Protein AF-A0A920H7R4-F1 (afdb_monomer_lite)

Structure (mmCIF, N/CA/C/O backbone):
data_AF-A0A920H7R4-F1
#
_entry.id   AF-A0A920H7R4-F1
#
loop_
_atom_site.group_PDB
_atom_site.id
_atom_site.type_symbol
_atom_site.label_atom_id
_atom_site.label_alt_id
_atom_site.label_comp_id
_atom_site.label_asym_id
_atom_site.label_entity_id
_atom_site.label_seq_id
_atom_site.pdbx_PDB_ins_code
_atom_site.Cartn_x
_atom_site.Cartn_y
_atom_site.Cartn_z
_atom_site.occupancy
_atom_site.B_iso_or_equiv
_atom_site.auth_seq_id
_atom_site.auth_comp_id
_atom_site.auth_asym_id
_atom_site.auth_atom_id
_atom_site.pdbx_PDB_model_num
ATOM 1 N N . MET A 1 1 ? -34.750 -10.809 38.644 1.00 39.75 1 MET A N 1
ATOM 2 C CA . MET A 1 1 ? -34.844 -9.510 39.346 1.00 39.75 1 MET A CA 1
ATOM 3 C C . MET A 1 1 ? -35.037 -8.435 38.287 1.00 39.75 1 MET A C 1
ATOM 5 O O . MET A 1 1 ? -34.394 -8.546 37.251 1.00 39.75 1 MET A O 1
ATOM 9 N N . PRO A 1 2 ? -36.029 -7.552 38.453 1.00 43.00 2 PRO A N 1
ATOM 10 C CA . PRO A 1 2 ? -36.775 -6.988 37.336 1.00 43.00 2 PRO A CA 1
ATOM 11 C C . PRO A 1 2 ? -36.103 -5.761 36.709 1.00 43.00 2 PRO A C 1
ATOM 13 O O . PRO A 1 2 ? -35.647 -4.856 37.397 1.00 43.00 2 PRO A O 1
ATOM 16 N N . VAL A 1 3 ? -36.091 -5.795 35.377 1.00 43.28 3 VAL A N 1
ATOM 17 C CA . VAL A 1 3 ? -36.052 -4.698 34.402 1.00 43.28 3 VAL A CA 1
ATOM 18 C C . VAL A 1 3 ? -36.502 -3.337 34.956 1.00 43.28 3 VAL A C 1
ATOM 20 O O . VAL A 1 3 ? -37.662 -3.164 35.328 1.00 43.28 3 VAL A O 1
ATOM 23 N N . CYS A 1 4 ? -35.595 -2.353 34.948 1.00 38.94 4 CYS A N 1
ATOM 24 C CA . CYS A 1 4 ? -35.947 -0.938 35.074 1.00 38.94 4 CYS A CA 1
ATOM 25 C C . CYS A 1 4 ? -36.699 -0.497 33.811 1.00 38.94 4 CYS A C 1
ATOM 27 O O . CYS A 1 4 ? -36.096 -0.243 32.770 1.00 38.94 4 CYS A O 1
ATOM 29 N N . ASN A 1 5 ? -38.023 -0.418 33.921 1.00 44.56 5 ASN A N 1
ATOM 30 C CA . ASN A 1 5 ? -38.887 0.253 32.959 1.00 44.56 5 ASN A CA 1
ATOM 31 C C . ASN A 1 5 ? -38.627 1.763 33.008 1.00 44.56 5 ASN A C 1
ATOM 33 O O . ASN A 1 5 ? -38.861 2.400 34.033 1.00 44.56 5 ASN A O 1
ATOM 37 N N . VAL A 1 6 ? -38.176 2.337 31.894 1.00 45.38 6 VAL A N 1
ATOM 38 C CA . VAL A 1 6 ? -38.136 3.789 31.691 1.00 45.38 6 VAL A CA 1
ATOM 39 C C . VAL A 1 6 ? -39.447 4.184 31.022 1.00 45.38 6 VAL A C 1
ATOM 41 O O . VAL A 1 6 ? -39.622 4.020 29.815 1.00 45.38 6 VAL A O 1
ATOM 44 N N . GLU A 1 7 ? -40.406 4.638 31.825 1.00 42.22 7 GLU A N 1
ATOM 45 C CA . GLU A 1 7 ? -41.639 5.242 31.328 1.00 42.22 7 GLU A CA 1
ATOM 46 C C . GLU A 1 7 ? -41.299 6.534 30.569 1.00 42.22 7 GLU A C 1
ATOM 48 O O . GLU A 1 7 ? -40.955 7.563 31.151 1.00 42.22 7 GLU A O 1
ATOM 53 N N . PHE A 1 8 ? -41.390 6.470 29.240 1.00 50.81 8 PHE A N 1
ATOM 54 C CA . PHE A 1 8 ? -41.323 7.628 28.353 1.00 50.81 8 PHE A CA 1
ATOM 55 C C . PHE A 1 8 ? -42.660 8.377 28.398 1.00 50.81 8 PHE A C 1
ATOM 57 O O . PHE A 1 8 ? -43.551 8.154 27.578 1.00 50.81 8 PHE A O 1
ATOM 64 N N . ALA A 1 9 ? -42.804 9.272 29.374 1.00 42.88 9 ALA A N 1
ATOM 65 C CA . ALA A 1 9 ? -43.899 10.231 29.404 1.00 42.88 9 ALA A CA 1
ATOM 66 C C . ALA A 1 9 ? -43.788 11.193 28.205 1.00 42.88 9 ALA A C 1
ATOM 68 O O . ALA A 1 9 ? -42.827 11.952 28.070 1.00 42.88 9 ALA A O 1
ATOM 69 N N . GLN A 1 10 ? -44.791 11.144 27.328 1.00 53.78 10 GLN A N 1
ATOM 70 C CA . GLN A 1 10 ? -44.983 12.070 26.215 1.00 53.78 10 GLN A CA 1
ATOM 71 C C . GLN A 1 10 ? -45.310 13.477 26.728 1.00 53.78 10 GLN A C 1
ATOM 73 O O . GLN A 1 10 ? -46.374 13.712 27.296 1.00 53.78 10 GLN A O 1
ATOM 78 N N . LEU A 1 11 ? -44.430 14.434 26.436 1.00 46.88 11 LEU A N 1
ATOM 79 C CA . LEU A 1 11 ? -44.714 15.868 26.466 1.00 46.88 11 LEU A CA 1
ATOM 80 C C . LEU A 1 11 ? -44.127 16.500 25.199 1.00 46.88 11 LEU A C 1
ATOM 82 O O . LEU A 1 11 ? -42.942 16.364 24.899 1.00 46.88 11 LEU A O 1
ATOM 86 N N . HIS A 1 12 ? -44.996 17.134 24.413 1.00 51.72 12 HIS A N 1
ATOM 87 C CA . HIS A 1 12 ? -44.656 17.808 23.165 1.00 51.72 12 HIS A CA 1
ATOM 88 C C . HIS A 1 12 ? -43.911 19.135 23.412 1.00 51.72 12 HIS A C 1
ATOM 90 O O . HIS A 1 12 ? -44.278 19.882 24.315 1.00 51.72 12 HIS A O 1
ATOM 96 N N . VAL A 1 13 ? -43.011 19.467 22.466 1.00 50.66 13 VAL A N 1
ATOM 97 C CA . VAL A 1 13 ? -42.371 20.781 22.188 1.00 50.66 13 VAL A CA 1
ATOM 98 C C . VAL A 1 13 ? -41.103 21.022 23.041 1.00 50.66 13 VAL A C 1
ATOM 100 O O . VAL A 1 13 ? -41.206 21.322 24.214 1.00 50.66 13 VAL A O 1
ATOM 103 N N . GLN A 1 14 ? -39.855 20.886 22.571 1.00 50.72 14 GLN A N 1
ATOM 104 C CA . GLN A 1 14 ? -39.194 21.292 21.317 1.00 50.72 14 GLN A CA 1
ATOM 105 C C . GLN A 1 14 ? -38.090 20.279 20.937 1.00 50.72 14 GLN A C 1
ATOM 107 O O . GLN A 1 14 ? -37.636 19.533 21.795 1.00 50.72 14 GLN A O 1
ATOM 112 N N . ARG A 1 15 ? -37.640 20.252 19.668 1.00 55.56 15 ARG A N 1
ATOM 113 C CA . ARG A 1 15 ? -36.553 19.374 19.170 1.00 55.56 15 ARG A CA 1
ATOM 114 C C . ARG A 1 15 ? -35.310 19.440 20.073 1.00 55.56 15 ARG A C 1
ATOM 116 O O . ARG A 1 15 ? -34.483 20.336 19.924 1.00 55.56 15 ARG A O 1
ATOM 123 N N . SER A 1 16 ? -35.155 18.465 20.961 1.00 49.94 16 SER A N 1
ATOM 124 C CA . SER A 1 16 ? -33.904 18.219 21.664 1.00 49.94 16 SER A CA 1
ATOM 125 C C . SER A 1 16 ? -32.981 17.447 20.733 1.00 49.94 16 SER A C 1
ATOM 127 O O . SER A 1 16 ? -33.333 16.379 20.234 1.00 49.94 16 SER A O 1
ATOM 129 N N . TYR A 1 17 ? -31.802 17.998 20.474 1.00 69.19 17 TYR A N 1
ATOM 130 C CA . TYR A 1 17 ? -30.715 17.231 19.891 1.00 69.19 17 TYR A CA 1
ATOM 131 C C . TYR A 1 17 ? -30.263 16.214 20.943 1.00 69.19 17 TYR A C 1
ATOM 133 O O . TYR A 1 17 ? -29.761 16.592 22.001 1.00 69.19 17 TYR A O 1
ATOM 141 N N . TYR A 1 18 ? -30.511 14.934 20.690 1.00 70.44 18 TYR A N 1
ATOM 142 C CA . TYR A 1 18 ? -30.034 13.863 21.552 1.00 70.44 18 TYR A CA 1
ATOM 143 C C . TYR A 1 18 ? -28.583 13.572 21.166 1.00 70.44 18 TYR A C 1
ATOM 145 O O . TYR A 1 18 ? -28.298 13.264 20.011 1.00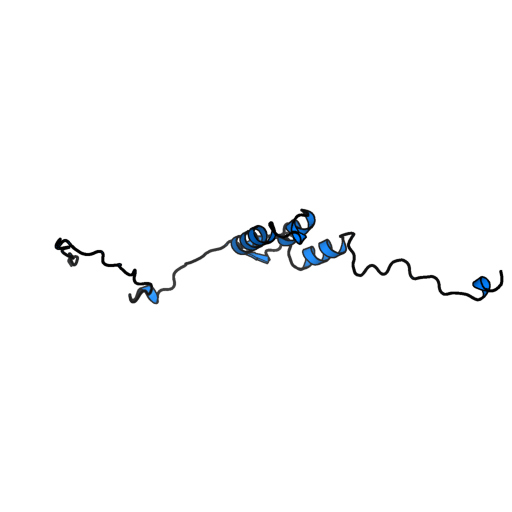 70.44 18 TYR A O 1
ATOM 153 N N . PHE A 1 19 ? -27.660 13.717 22.116 1.00 77.06 19 PHE A N 1
ATOM 154 C CA . PHE A 1 19 ? -26.292 13.245 21.936 1.00 77.06 19 PHE A CA 1
ATOM 155 C C . PHE A 1 19 ? -26.254 11.753 22.237 1.00 77.06 19 PHE A C 1
ATOM 157 O O . PHE A 1 19 ? -26.689 11.323 23.306 1.00 77.06 19 PHE A O 1
ATOM 164 N N . GLU A 1 20 ? -25.707 10.975 21.310 1.00 82.12 20 GLU A N 1
ATOM 165 C CA . GLU A 1 20 ? -25.351 9.597 21.607 1.00 82.12 20 GLU A CA 1
ATOM 166 C C . GLU A 1 20 ? -24.094 9.587 22.490 1.00 82.12 20 GLU A C 1
ATOM 168 O O . GLU A 1 20 ? -23.094 10.234 22.148 1.00 82.12 20 GLU A O 1
ATOM 173 N N . PRO A 1 21 ? -24.124 8.899 23.643 1.00 82.56 21 PRO A N 1
ATOM 174 C CA . PRO A 1 21 ? -22.946 8.759 24.484 1.00 82.56 21 PRO A CA 1
ATOM 175 C C . PRO A 1 21 ? -21.871 7.961 23.728 1.00 82.56 21 PRO A C 1
ATOM 177 O O . PRO A 1 21 ? -22.071 6.798 23.397 1.00 82.56 21 PRO A O 1
ATOM 180 N N . GLN A 1 22 ? -20.721 8.586 23.453 1.00 84.69 22 GLN A N 1
ATOM 181 C CA . GLN A 1 22 ? -19.624 7.971 22.681 1.00 84.69 22 GLN A CA 1
ATOM 182 C C . GLN A 1 22 ? -18.688 7.084 23.517 1.00 84.69 22 GLN A C 1
ATOM 184 O O . GLN A 1 22 ? -17.803 6.433 22.968 1.00 84.69 22 GLN A O 1
ATOM 189 N N . PHE A 1 23 ? -18.836 7.087 24.842 1.00 85.00 23 PHE A N 1
ATOM 190 C CA . PHE A 1 23 ? -17.938 6.397 25.763 1.00 85.00 23 PHE A CA 1
ATOM 191 C C . PHE A 1 23 ? -18.710 5.376 26.593 1.00 85.00 23 PHE A C 1
ATOM 193 O O . PHE A 1 23 ? -19.730 5.715 27.196 1.00 85.00 23 PHE A O 1
ATOM 200 N N . ASN A 1 24 ? -18.218 4.137 26.635 1.00 83.44 24 ASN A N 1
ATOM 201 C CA . ASN A 1 24 ? -18.838 3.076 27.414 1.00 83.44 24 ASN A CA 1
ATOM 202 C C . ASN A 1 24 ? -18.251 3.035 28.838 1.00 83.44 24 ASN A C 1
ATOM 204 O O . ASN A 1 24 ? -17.054 2.825 29.004 1.00 83.44 24 ASN A O 1
ATOM 208 N N . LEU A 1 25 ? -19.094 3.253 29.853 1.00 87.94 25 LEU A N 1
ATOM 209 C CA . LEU A 1 25 ? -18.720 3.253 31.277 1.00 87.94 25 LEU A CA 1
ATOM 210 C C . LEU A 1 25 ? -19.059 1.935 31.994 1.00 87.94 25 LEU A C 1
ATOM 212 O O . LEU A 1 25 ? -18.856 1.835 33.201 1.00 87.94 25 LEU A O 1
ATOM 216 N N . THR A 1 26 ? -19.619 0.945 31.294 1.00 88.69 26 THR A N 1
ATOM 217 C CA . THR A 1 26 ? -19.944 -0.355 31.896 1.00 88.69 26 THR A CA 1
ATOM 218 C C . THR A 1 26 ? -18.681 -1.169 32.164 1.00 88.69 26 THR A C 1
ATOM 220 O O . THR A 1 26 ? -17.684 -1.019 31.464 1.00 88.69 26 THR A O 1
ATOM 223 N N . ASP A 1 27 ? -18.733 -2.104 33.117 1.00 84.31 27 ASP A N 1
ATOM 224 C CA . ASP A 1 27 ? -17.601 -3.000 33.421 1.00 84.31 27 ASP A CA 1
ATOM 225 C C . ASP A 1 27 ? -17.125 -3.805 32.195 1.00 84.31 27 ASP A C 1
ATOM 227 O O . ASP A 1 27 ? -15.952 -4.166 32.095 1.00 84.31 27 ASP A O 1
ATOM 231 N N . SER A 1 28 ? -18.010 -4.033 31.213 1.00 83.62 28 SER A N 1
ATOM 232 C CA . SER A 1 28 ? -17.659 -4.668 29.934 1.00 83.62 28 SER A CA 1
ATOM 233 C C . SER A 1 28 ? -16.660 -3.860 29.102 1.00 83.62 28 SER A C 1
ATOM 235 O O . SER A 1 28 ? -15.984 -4.434 28.259 1.00 83.62 28 SER A O 1
ATOM 237 N N . ALA A 1 29 ? -16.511 -2.553 29.343 1.00 83.81 29 ALA A N 1
ATOM 238 C CA . ALA A 1 29 ? -15.510 -1.729 28.667 1.00 83.81 29 ALA A CA 1
ATOM 239 C C . ALA A 1 29 ? -14.071 -2.189 28.962 1.00 83.81 29 ALA A C 1
ATOM 241 O O . ALA A 1 29 ? -13.160 -1.884 28.196 1.00 83.81 29 ALA A O 1
ATOM 242 N N . MET A 1 30 ? -13.865 -2.916 30.065 1.00 83.62 30 MET A N 1
ATOM 243 C CA . MET A 1 30 ? -12.569 -3.483 30.446 1.00 83.62 30 MET A CA 1
ATOM 244 C C . MET A 1 30 ? -12.387 -4.933 29.966 1.00 83.62 30 MET A 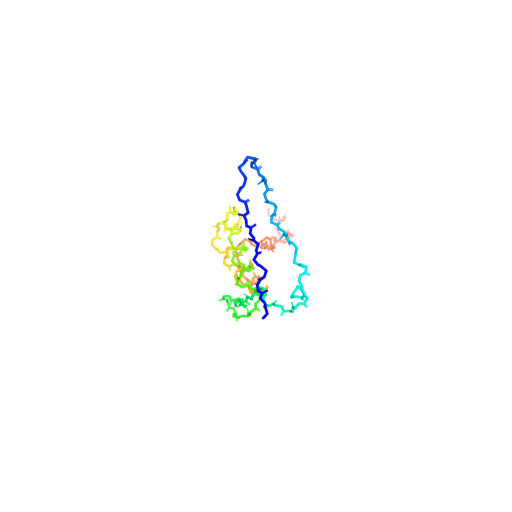C 1
ATOM 246 O O . MET A 1 30 ? -11.346 -5.536 30.228 1.00 83.62 30 MET A O 1
ATOM 250 N N . ALA A 1 31 ? -13.379 -5.516 29.285 1.00 88.00 31 ALA A N 1
ATOM 251 C CA . ALA A 1 31 ? -13.280 -6.863 28.738 1.00 88.00 31 ALA A CA 1
ATOM 252 C C . ALA A 1 31 ? -12.505 -6.864 27.410 1.00 88.00 31 ALA A C 1
ATOM 254 O O . ALA A 1 31 ? -12.646 -5.965 26.582 1.00 88.00 31 ALA A O 1
ATOM 255 N N . ALA A 1 32 ? -11.681 -7.893 27.194 1.00 86.81 32 ALA A N 1
ATOM 256 C CA . ALA A 1 32 ? -11.003 -8.095 25.920 1.00 86.81 32 ALA A CA 1
ATOM 257 C C . ALA A 1 32 ? -11.993 -8.672 24.897 1.00 86.81 32 ALA A C 1
ATOM 259 O O . ALA A 1 32 ? -12.377 -9.837 24.991 1.00 86.81 32 ALA A O 1
ATOM 260 N N . GLU A 1 33 ? -12.389 -7.857 23.922 1.00 88.62 33 GLU A N 1
ATOM 261 C CA . GLU A 1 33 ? -13.285 -8.252 22.835 1.00 88.62 33 GLU A CA 1
ATOM 262 C C . GLU A 1 33 ? -12.574 -8.178 21.478 1.00 88.62 33 GLU A C 1
ATOM 264 O O . GLU A 1 33 ? -11.747 -7.298 21.220 1.00 88.62 33 GLU A O 1
ATOM 269 N N . LEU A 1 34 ? -12.901 -9.120 20.593 1.00 88.50 34 LEU A N 1
ATOM 270 C CA . LEU A 1 34 ? -12.409 -9.143 19.218 1.00 88.50 34 LEU A CA 1
ATOM 271 C C . LEU A 1 34 ? -13.187 -8.107 18.400 1.00 88.50 34 LEU A C 1
ATOM 273 O O . LEU A 1 34 ? -14.316 -8.347 17.984 1.00 88.50 34 LEU A O 1
ATOM 277 N N . VAL A 1 35 ? -12.584 -6.933 18.195 1.00 87.75 35 VAL A N 1
ATOM 278 C CA . VAL A 1 35 ? -13.227 -5.817 17.475 1.00 87.75 35 VAL A CA 1
ATOM 279 C C . VAL A 1 35 ? -13.019 -5.921 15.964 1.00 87.75 35 VAL A C 1
ATOM 281 O O . VAL A 1 35 ? -13.927 -5.647 15.181 1.00 87.75 35 VAL A O 1
ATOM 284 N N . VAL A 1 36 ? -11.808 -6.284 15.537 1.00 86.81 36 VAL A N 1
ATOM 285 C CA . VAL A 1 36 ? -11.446 -6.394 14.122 1.00 86.81 36 VAL A CA 1
ATOM 286 C C . VAL A 1 36 ? -10.530 -7.588 13.927 1.00 86.81 36 VAL A C 1
ATOM 288 O O . VAL A 1 36 ? -9.446 -7.643 14.503 1.00 86.81 36 VAL A O 1
ATOM 291 N N . GLU A 1 37 ? -10.955 -8.499 13.062 1.00 89.44 37 GLU A N 1
ATOM 292 C CA . GLU A 1 37 ? -10.150 -9.611 12.574 1.00 89.44 37 GLU A CA 1
ATOM 293 C C . GLU A 1 37 ? -9.895 -9.422 11.081 1.00 89.44 37 GLU A C 1
ATOM 295 O O . GLU A 1 37 ? -10.824 -9.130 10.326 1.00 89.44 37 GLU A O 1
ATOM 300 N N . ASP A 1 38 ? -8.645 -9.604 10.657 1.00 88.88 38 ASP A N 1
ATOM 301 C CA . ASP A 1 38 ? -8.259 -9.536 9.252 1.00 88.88 38 ASP A CA 1
ATOM 302 C C . ASP A 1 38 ? -7.423 -10.762 8.869 1.00 88.88 38 ASP A C 1
ATOM 304 O O . ASP A 1 38 ? -6.540 -11.200 9.610 1.00 88.88 38 ASP A O 1
ATOM 308 N N . THR A 1 39 ? -7.648 -11.274 7.659 1.00 91.19 39 THR A N 1
ATOM 309 C CA . THR A 1 39 ? -6.815 -12.325 7.069 1.00 91.19 39 THR A CA 1
ATOM 310 C C . THR A 1 39 ? -5.515 -11.750 6.501 1.00 91.19 39 THR A C 1
ATOM 312 O O . THR A 1 39 ? -5.531 -10.649 5.932 1.00 91.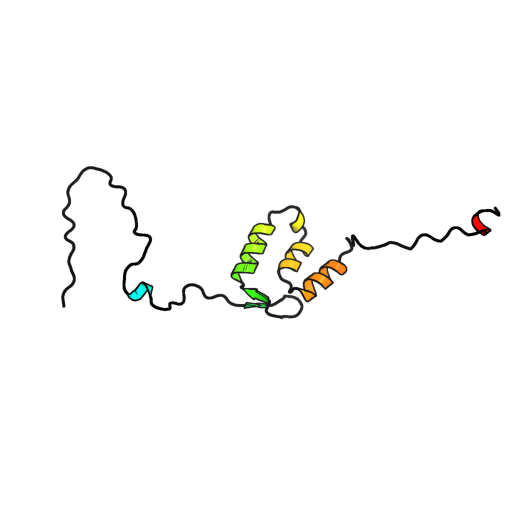19 39 THR A O 1
ATOM 315 N N . PRO A 1 40 ? -4.394 -12.489 6.585 1.00 92.56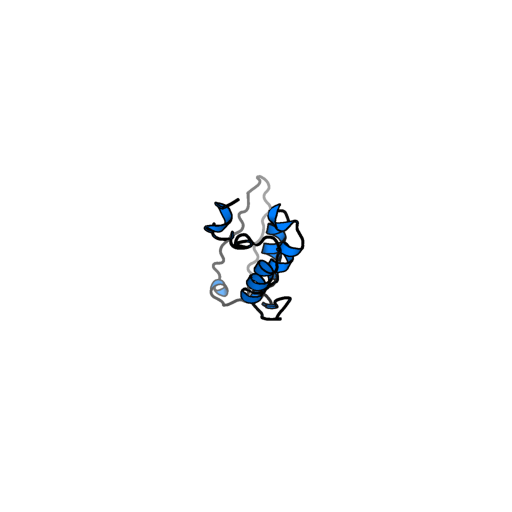 40 PRO A N 1
ATOM 316 C CA . PRO A 1 40 ? -3.167 -12.109 5.904 1.00 92.56 40 PRO A CA 1
ATOM 317 C C . PRO A 1 40 ? -3.328 -12.258 4.388 1.00 92.56 40 PRO A C 1
ATOM 319 O O . PRO A 1 40 ? -3.858 -13.248 3.888 1.00 92.56 40 PRO A O 1
ATOM 322 N N . PHE A 1 41 ? -2.830 -11.274 3.655 1.00 94.50 41 PHE A N 1
ATOM 323 C CA . PHE A 1 41 ? -2.765 -11.258 2.205 1.00 94.50 41 PHE A CA 1
ATOM 324 C C . PHE A 1 41 ? -1.429 -11.837 1.738 1.00 94.50 41 PHE A C 1
ATOM 326 O O . PHE A 1 41 ? -0.359 -11.405 2.183 1.00 94.50 41 PHE A O 1
ATOM 333 N N . SER A 1 42 ? -1.496 -12.805 0.828 1.00 94.50 42 SER A N 1
ATOM 334 C CA . SER A 1 42 ? -0.335 -13.449 0.217 1.00 94.50 42 SER A CA 1
ATOM 335 C C . SER A 1 42 ? 0.130 -12.696 -1.028 1.00 94.50 42 SER A C 1
ATOM 337 O O . SER A 1 42 ? -0.683 -12.373 -1.893 1.00 94.50 42 SER A O 1
ATOM 339 N N . CYS A 1 43 ? 1.440 -12.479 -1.147 1.00 95.12 43 CYS A N 1
ATOM 340 C CA . CYS A 1 43 ? 2.074 -11.940 -2.350 1.00 95.12 43 CYS A CA 1
ATOM 341 C C . CYS A 1 43 ? 1.665 -12.733 -3.601 1.00 95.12 43 CYS A C 1
ATOM 343 O O . CYS A 1 43 ? 1.697 -13.964 -3.588 1.00 95.12 43 CYS A O 1
ATOM 345 N N . THR A 1 44 ? 1.333 -12.040 -4.691 1.00 92.56 44 THR A N 1
ATOM 346 C CA . THR A 1 44 ? 0.898 -12.674 -5.948 1.00 92.56 44 THR A CA 1
ATOM 347 C C . THR A 1 44 ? 2.006 -13.430 -6.682 1.00 92.56 44 THR A C 1
ATOM 349 O O . THR A 1 44 ? 1.693 -14.277 -7.511 1.00 92.56 44 THR A O 1
ATOM 352 N N . GLU A 1 45 ? 3.279 -13.141 -6.394 1.00 92.62 45 GLU A N 1
ATOM 353 C CA . GLU A 1 45 ? 4.423 -13.813 -7.030 1.00 92.62 45 GLU A CA 1
ATOM 354 C C . GLU A 1 45 ? 4.977 -14.962 -6.182 1.00 92.62 45 GLU A C 1
ATOM 356 O O . GLU A 1 45 ? 5.074 -16.091 -6.655 1.00 92.62 45 GLU A O 1
ATOM 361 N N . CYS A 1 46 ? 5.320 -14.697 -4.919 1.00 94.56 46 CYS A N 1
ATOM 362 C CA . CYS A 1 46 ? 5.988 -15.677 -4.055 1.00 94.56 46 CYS A CA 1
ATOM 363 C C . CYS A 1 46 ? 5.075 -16.325 -3.001 1.00 94.56 46 CYS A C 1
ATOM 365 O O . CYS A 1 46 ? 5.505 -17.234 -2.295 1.00 94.56 46 CYS A O 1
ATOM 367 N N . GLY A 1 47 ? 3.837 -15.849 -2.833 1.00 92.38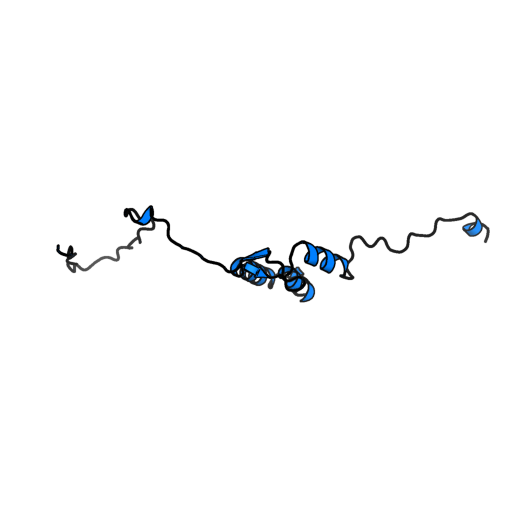 47 GLY A N 1
ATOM 368 C CA . GLY A 1 47 ? 2.896 -16.369 -1.835 1.00 92.38 47 GLY A CA 1
ATOM 369 C C . GLY A 1 47 ? 3.186 -15.973 -0.380 1.00 92.38 47 GLY A C 1
ATOM 370 O O . GLY A 1 47 ? 2.391 -16.302 0.500 1.00 92.38 47 GLY A O 1
ATOM 371 N N . LYS A 1 48 ? 4.277 -15.242 -0.094 1.00 94.31 48 LYS A N 1
ATOM 372 C CA . LYS A 1 48 ? 4.622 -14.780 1.265 1.00 94.31 48 LYS A CA 1
ATOM 373 C C . LYS A 1 48 ? 3.497 -13.891 1.828 1.00 94.31 48 LYS A C 1
ATOM 375 O O . LYS A 1 48 ? 3.120 -12.922 1.159 1.00 94.31 48 LYS A O 1
ATOM 380 N N . PRO A 1 49 ? 2.964 -14.169 3.032 1.00 94.31 49 PRO A N 1
ATOM 381 C CA . PRO A 1 49 ? 2.019 -13.272 3.688 1.00 94.31 49 PRO A CA 1
ATOM 382 C C . PRO A 1 49 ? 2.751 -12.008 4.153 1.00 94.31 49 PRO A C 1
ATOM 384 O O . PRO A 1 49 ? 3.769 -12.115 4.836 1.00 94.31 49 PRO A O 1
ATOM 387 N N . PHE A 1 50 ? 2.266 -10.819 3.783 1.00 92.44 50 PHE A N 1
ATOM 388 C CA . PHE A 1 50 ? 2.984 -9.567 4.090 1.00 92.44 50 PHE A CA 1
ATOM 389 C C . PHE A 1 50 ? 2.121 -8.420 4.637 1.00 92.44 50 PHE A C 1
ATOM 391 O O . PHE A 1 50 ? 2.662 -7.462 5.182 1.00 92.44 50 PHE A O 1
ATOM 398 N N . GLY A 1 51 ? 0.795 -8.488 4.531 1.00 90.06 51 GLY A N 1
ATOM 399 C CA . GLY A 1 51 ? -0.098 -7.436 5.026 1.00 90.06 51 GLY A CA 1
ATOM 400 C C . GLY A 1 51 ? -1.501 -7.960 5.288 1.00 90.06 51 GLY A C 1
ATOM 401 O O . GLY A 1 51 ? -1.782 -9.119 4.999 1.00 90.06 51 GLY A O 1
ATOM 402 N N . SER A 1 52 ? -2.392 -7.130 5.834 1.00 93.31 52 SER A N 1
ATOM 403 C CA . SER A 1 52 ? -3.801 -7.508 6.003 1.00 93.31 52 SER A CA 1
ATOM 404 C C . SER A 1 52 ? -4.591 -7.224 4.724 1.00 93.31 52 SER A C 1
ATOM 406 O O . SER A 1 52 ? -4.352 -6.203 4.069 1.00 93.31 52 SER A O 1
ATOM 408 N N . THR A 1 53 ? -5.556 -8.076 4.370 1.00 92.31 53 THR A N 1
ATOM 409 C CA . THR A 1 53 ? -6.356 -7.899 3.143 1.00 92.31 53 THR A CA 1
ATOM 410 C C . THR A 1 53 ? -7.032 -6.522 3.092 1.00 92.31 53 THR A C 1
ATOM 412 O O . THR A 1 53 ? -6.901 -5.804 2.100 1.00 92.31 53 THR A O 1
ATOM 415 N N . ARG A 1 54 ? -7.639 -6.073 4.202 1.00 92.69 54 ARG A N 1
ATOM 416 C CA . ARG A 1 54 ? -8.281 -4.747 4.292 1.00 92.69 54 ARG A CA 1
ATOM 417 C C . ARG A 1 54 ? -7.309 -3.593 4.087 1.00 92.69 54 ARG A C 1
ATOM 419 O O . ARG A 1 54 ? -7.700 -2.560 3.544 1.00 92.69 54 ARG A O 1
ATOM 426 N N . SER A 1 55 ? -6.070 -3.716 4.559 1.00 91.44 55 SER A N 1
ATOM 427 C CA . SER A 1 55 ? -5.075 -2.653 4.394 1.00 91.44 55 SER A CA 1
ATOM 428 C C . SER A 1 55 ? -4.688 -2.475 2.924 1.00 91.44 55 SER A C 1
ATOM 430 O O . SER A 1 55 ? -4.676 -1.349 2.428 1.00 91.44 55 SER A O 1
ATOM 432 N N . ILE A 1 56 ? -4.475 -3.576 2.204 1.00 92.31 56 ILE A N 1
ATOM 433 C CA . ILE A 1 56 ? -4.052 -3.560 0.800 1.00 92.31 56 ILE A CA 1
ATOM 434 C C . ILE A 1 56 ? -5.182 -3.067 -0.102 1.00 92.31 56 ILE A C 1
ATOM 436 O O . ILE A 1 56 ? -4.959 -2.188 -0.931 1.00 92.31 56 ILE A O 1
ATOM 440 N N . GLU A 1 57 ? -6.414 -3.530 0.110 1.00 91.81 57 GLU A N 1
ATOM 441 C CA . GLU A 1 57 ? -7.583 -3.044 -0.636 1.00 91.81 57 GLU A CA 1
ATOM 442 C C . GLU A 1 57 ? -7.808 -1.536 -0.447 1.00 91.81 57 GLU A C 1
ATOM 444 O O . GLU A 1 57 ? -8.080 -0.807 -1.407 1.00 91.81 57 GLU A O 1
ATOM 449 N N . LYS A 1 58 ? -7.629 -1.027 0.781 1.00 92.56 58 LYS A N 1
ATOM 450 C CA . LYS A 1 58 ? -7.692 0.416 1.071 1.00 92.56 58 LYS A CA 1
ATOM 451 C C . LYS A 1 58 ? -6.593 1.212 0.370 1.00 92.56 58 LYS A C 1
ATOM 453 O O . LYS A 1 58 ? -6.830 2.345 -0.035 1.00 92.56 58 LYS A O 1
ATOM 458 N N . VAL A 1 59 ? -5.386 0.664 0.259 1.00 90.94 59 VAL A N 1
ATOM 459 C CA . VAL A 1 59 ? -4.281 1.329 -0.445 1.00 90.94 59 VAL A CA 1
ATOM 460 C C . VAL A 1 59 ? -4.536 1.342 -1.951 1.00 90.94 59 VAL A C 1
ATOM 462 O O . VAL A 1 59 ? -4.396 2.393 -2.571 1.00 90.94 59 VAL A O 1
ATOM 465 N N . ILE A 1 60 ? -4.980 0.220 -2.525 1.00 90.31 60 ILE A N 1
ATOM 466 C CA . ILE A 1 60 ? -5.304 0.111 -3.954 1.00 90.31 60 ILE A CA 1
ATOM 467 C C . ILE A 1 60 ? -6.425 1.084 -4.326 1.00 90.31 60 ILE A C 1
ATOM 469 O O . ILE A 1 60 ? -6.263 1.853 -5.265 1.00 90.31 60 ILE A O 1
ATOM 473 N N . SER A 1 61 ? -7.519 1.102 -3.561 1.00 90.38 61 SER A N 1
ATOM 474 C CA . SER A 1 61 ? -8.652 2.012 -3.801 1.00 90.38 61 SER A CA 1
ATOM 475 C C . SER A 1 61 ? -8.289 3.492 -3.688 1.00 90.38 61 SER A C 1
ATOM 477 O O . SER A 1 61 ? -8.864 4.313 -4.388 1.00 90.38 61 SER A O 1
ATOM 479 N N . LYS A 1 62 ? -7.334 3.860 -2.827 1.00 88.69 62 LYS A N 1
ATOM 480 C CA . LYS A 1 62 ? -6.868 5.252 -2.729 1.00 88.69 62 LYS A CA 1
ATOM 481 C C . LYS A 1 62 ? -5.909 5.639 -3.848 1.00 88.69 62 LYS A C 1
ATOM 483 O O . LYS A 1 62 ? -5.869 6.802 -4.238 1.00 88.69 62 LYS A O 1
ATOM 488 N N . LEU A 1 63 ? -5.084 4.700 -4.306 1.00 87.88 63 LEU A N 1
ATOM 489 C CA . LEU A 1 63 ? -4.042 4.972 -5.295 1.00 87.88 63 LEU A CA 1
ATOM 490 C C . LEU A 1 63 ? -4.518 4.786 -6.736 1.00 87.88 63 LEU A C 1
ATOM 492 O O . LEU A 1 63 ? -3.899 5.371 -7.619 1.00 87.88 63 LEU A O 1
ATOM 496 N N . SER A 1 64 ? -5.606 4.047 -6.985 1.00 81.62 64 SER A N 1
ATOM 497 C CA . SER A 1 64 ? -6.163 3.829 -8.332 1.00 81.62 64 SER A CA 1
ATOM 498 C C . SER A 1 64 ? -6.477 5.128 -9.070 1.00 81.62 64 SER A C 1
ATOM 500 O O . SER A 1 64 ? -6.323 5.201 -10.287 1.00 81.62 64 SER A O 1
ATOM 502 N N . ASP A 1 65 ? -6.868 6.163 -8.330 1.00 83.56 65 ASP A N 1
ATOM 503 C CA . ASP A 1 65 ? -7.296 7.441 -8.900 1.00 83.56 65 ASP A CA 1
ATOM 504 C C . ASP A 1 65 ? -6.109 8.364 -9.227 1.00 83.56 65 ASP A C 1
ATOM 506 O O . ASP A 1 65 ? -6.259 9.372 -9.922 1.00 83.56 65 ASP A O 1
ATOM 510 N N . HIS A 1 66 ? -4.903 8.034 -8.754 1.00 86.25 66 HIS A N 1
ATOM 511 C CA . HIS A 1 66 ? -3.723 8.869 -8.938 1.00 86.25 66 HIS A CA 1
ATOM 512 C C . HIS A 1 66 ? -3.053 8.598 -10.293 1.00 86.25 66 HIS A C 1
ATOM 514 O O . HIS A 1 66 ? -2.770 7.456 -10.652 1.00 86.25 66 HIS A O 1
ATOM 520 N N . SER A 1 67 ? -2.705 9.661 -11.026 1.00 84.56 67 SER A N 1
ATOM 521 C CA . SER A 1 67 ? -2.123 9.600 -12.381 1.00 84.56 67 SER A CA 1
ATOM 522 C C . SER A 1 67 ? -0.898 8.682 -12.509 1.00 84.56 67 SER A C 1
ATOM 524 O O . SER A 1 67 ? -0.718 8.019 -13.526 1.00 84.56 67 SER A O 1
ATOM 526 N N . MET A 1 68 ? -0.079 8.585 -11.459 1.00 79.81 68 MET A N 1
ATOM 527 C CA . MET A 1 68 ? 1.102 7.705 -11.407 1.00 79.81 68 MET A CA 1
ATOM 528 C C . MET A 1 68 ? 0.789 6.200 -11.377 1.00 79.81 68 MET A C 1
ATOM 530 O O . MET A 1 68 ? 1.650 5.402 -11.739 1.00 79.81 68 MET A O 1
ATOM 534 N N . PHE A 1 69 ? -0.416 5.803 -10.969 1.00 80.69 69 PHE A N 1
ATOM 535 C CA . PHE A 1 69 ? -0.823 4.402 -10.812 1.00 80.69 69 PHE A CA 1
ATOM 536 C C . PHE A 1 69 ? -1.868 3.961 -11.845 1.00 80.69 69 PHE A C 1
ATOM 538 O O . PHE A 1 69 ? -2.311 2.822 -11.817 1.00 80.69 69 PHE A O 1
ATOM 545 N N . GLN A 1 70 ? -2.224 4.811 -12.811 1.00 76.94 70 GLN A N 1
ATOM 546 C CA . GLN A 1 70 ? -3.168 4.441 -13.876 1.00 76.94 70 GLN A CA 1
ATOM 547 C C . GLN A 1 70 ? -2.626 3.347 -14.813 1.00 76.94 70 GLN A C 1
ATOM 549 O O . GLN A 1 70 ? -3.394 2.659 -15.482 1.00 76.94 70 GLN A O 1
ATOM 554 N N . GLN A 1 71 ? -1.304 3.162 -14.867 1.00 75.19 71 GLN A N 1
ATOM 555 C CA . GLN A 1 71 ? -0.702 2.024 -15.557 1.00 75.19 71 GLN A CA 1
ATOM 556 C C . GLN A 1 71 ? -0.829 0.763 -14.695 1.00 75.19 71 GLN A C 1
ATOM 558 O O . GLN A 1 71 ? -0.274 0.706 -13.596 1.00 75.19 71 GLN A O 1
ATOM 563 N N . SER A 1 72 ? -1.489 -0.268 -15.234 1.00 71.88 72 SER A N 1
ATOM 564 C CA . SER A 1 72 ? -1.785 -1.533 -14.540 1.00 71.88 72 SER A CA 1
ATOM 565 C C . SER A 1 72 ? -0.562 -2.170 -13.865 1.00 71.88 72 SER A C 1
ATOM 567 O O . SER A 1 72 ? -0.637 -2.612 -12.719 1.00 71.88 72 SER A O 1
ATOM 569 N N . ALA A 1 73 ? 0.602 -2.109 -14.517 1.00 79.31 73 ALA A N 1
ATOM 570 C CA . ALA A 1 73 ? 1.848 -2.668 -13.994 1.00 79.31 73 ALA A CA 1
ATOM 571 C C . ALA A 1 73 ? 2.293 -2.055 -12.650 1.00 79.31 73 ALA A C 1
ATOM 573 O O . ALA A 1 73 ? 2.961 -2.721 -11.862 1.00 79.31 73 ALA A O 1
ATOM 574 N N . ARG A 1 74 ? 1.940 -0.794 -12.360 1.00 81.94 74 ARG A N 1
ATOM 575 C CA . ARG A 1 74 ? 2.280 -0.131 -11.085 1.00 81.94 74 ARG A CA 1
ATOM 576 C C . ARG A 1 74 ? 1.276 -0.455 -9.980 1.00 81.94 74 ARG A C 1
ATOM 578 O O . ARG A 1 74 ? 1.672 -0.544 -8.821 1.00 81.94 74 ARG A O 1
ATOM 585 N N . THR A 1 75 ? 0.005 -0.670 -10.319 1.00 85.38 75 THR A N 1
ATOM 586 C CA . THR A 1 75 ? -1.001 -1.148 -9.354 1.00 85.38 75 THR A CA 1
ATOM 587 C C . THR A 1 75 ? -0.766 -2.591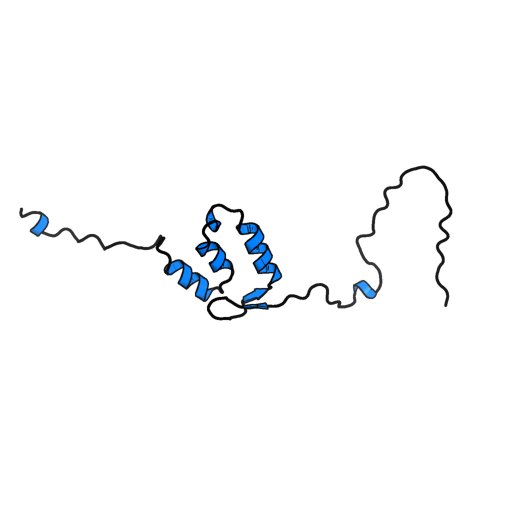 -8.934 1.00 85.38 75 THR A C 1
ATOM 589 O O . THR A 1 75 ? -1.003 -2.924 -7.775 1.00 85.38 75 THR A O 1
ATOM 592 N N . ASP A 1 76 ? -0.256 -3.438 -9.828 1.00 88.25 76 ASP A N 1
ATOM 593 C CA . ASP A 1 76 ? 0.008 -4.844 -9.508 1.00 88.25 76 ASP A CA 1
ATOM 594 C C . ASP A 1 76 ? 1.159 -5.008 -8.506 1.00 88.25 76 ASP A C 1
ATOM 596 O O . ASP A 1 76 ? 1.088 -5.863 -7.625 1.00 88.25 76 ASP A O 1
ATOM 600 N N . MET A 1 77 ? 2.143 -4.102 -8.518 1.00 88.38 77 MET A N 1
ATOM 601 C CA . MET A 1 77 ? 3.198 -4.067 -7.497 1.00 88.38 77 MET A CA 1
ATOM 602 C C . MET A 1 77 ? 2.693 -3.814 -6.074 1.00 88.38 77 MET A C 1
ATOM 604 O O . MET A 1 77 ? 3.363 -4.190 -5.115 1.00 88.38 77 MET A O 1
ATOM 608 N N . LEU A 1 78 ? 1.529 -3.176 -5.900 1.00 89.81 78 LEU A N 1
ATOM 609 C CA . LEU A 1 78 ? 0.948 -2.958 -4.568 1.00 89.81 78 LEU A CA 1
ATOM 610 C C . LEU A 1 78 ? 0.485 -4.272 -3.917 1.00 89.81 78 LEU A C 1
ATOM 612 O O . LEU A 1 78 ? 0.275 -4.313 -2.708 1.00 89.81 78 LEU A O 1
ATOM 616 N N . LYS A 1 79 ? 0.335 -5.340 -4.712 1.00 91.88 79 LYS A N 1
ATOM 617 C CA . LYS A 1 79 ? -0.040 -6.689 -4.267 1.00 91.88 79 LYS A CA 1
ATOM 618 C C . LYS A 1 79 ? 1.180 -7.602 -4.057 1.00 91.88 79 LYS A C 1
ATOM 620 O O . LYS A 1 79 ? 1.013 -8.786 -3.765 1.00 91.88 79 LYS A O 1
ATOM 625 N N . MET A 1 80 ? 2.397 -7.079 -4.207 1.00 93.62 80 MET A N 1
ATOM 626 C CA . MET A 1 80 ? 3.646 -7.829 -4.059 1.00 93.62 80 MET A CA 1
ATOM 627 C C . MET A 1 80 ? 4.309 -7.538 -2.707 1.00 93.62 80 MET A C 1
ATOM 629 O O . MET A 1 80 ? 4.172 -6.442 -2.162 1.00 93.62 80 MET A O 1
ATOM 633 N N . CYS A 1 81 ? 5.047 -8.512 -2.167 1.00 94.62 81 CYS A N 1
ATOM 634 C CA . CYS A 1 81 ? 5.863 -8.304 -0.970 1.00 94.62 81 CYS A CA 1
ATOM 635 C C . CYS A 1 81 ? 7.073 -7.400 -1.262 1.00 94.62 81 CYS A C 1
ATOM 637 O O . CYS A 1 81 ? 7.392 -7.123 -2.416 1.00 94.62 81 CYS A O 1
ATOM 639 N N . GLU A 1 82 ? 7.775 -6.984 -0.206 1.00 92.38 82 GLU A N 1
ATOM 640 C CA . GLU A 1 82 ? 8.952 -6.106 -0.277 1.00 92.38 82 GLU A CA 1
ATOM 641 C C . GLU A 1 82 ? 10.017 -6.566 -1.288 1.00 92.38 82 GLU A C 1
ATOM 643 O O . GLU A 1 82 ? 10.449 -5.762 -2.110 1.00 92.38 82 GLU A O 1
ATOM 648 N N . ASP A 1 83 ? 10.355 -7.857 -1.290 1.00 93.88 83 ASP A N 1
ATOM 649 C CA . ASP A 1 83 ? 11.399 -8.427 -2.148 1.00 93.88 83 ASP A CA 1
ATOM 650 C C . ASP A 1 83 ? 10.971 -8.440 -3.630 1.00 93.88 83 ASP A C 1
ATOM 652 O O . ASP A 1 83 ? 11.575 -7.768 -4.468 1.00 93.88 83 ASP A O 1
ATOM 656 N N . CYS A 1 84 ? 9.853 -9.111 -3.938 1.00 93.88 84 CYS A N 1
ATOM 657 C CA . CYS A 1 84 ? 9.276 -9.189 -5.287 1.00 93.88 84 CYS A CA 1
ATOM 658 C C . CYS A 1 84 ? 8.990 -7.808 -5.892 1.00 93.88 84 CYS A C 1
ATOM 660 O O . CYS A 1 84 ? 9.181 -7.584 -7.085 1.00 93.88 84 CYS A O 1
ATOM 662 N N . ARG A 1 85 ? 8.572 -6.837 -5.071 1.00 91.06 85 ARG A N 1
ATOM 663 C CA . ARG A 1 85 ? 8.318 -5.474 -5.545 1.00 91.06 85 ARG A CA 1
ATOM 664 C C . ARG A 1 85 ? 9.587 -4.809 -6.070 1.00 91.06 85 ARG A C 1
ATOM 666 O O . ARG A 1 85 ? 9.529 -4.130 -7.092 1.00 91.06 85 ARG A O 1
ATOM 673 N N . VAL A 1 86 ? 10.716 -4.970 -5.382 1.00 89.38 86 VAL A N 1
ATOM 674 C CA . VAL A 1 86 ? 11.994 -4.391 -5.817 1.00 89.38 86 VAL A CA 1
ATOM 675 C C . VAL A 1 86 ? 12.438 -5.029 -7.132 1.00 89.38 86 VAL A C 1
ATOM 677 O O . VAL A 1 86 ? 12.806 -4.314 -8.065 1.00 89.38 86 VAL A O 1
ATOM 680 N N . GLU A 1 87 ? 12.328 -6.351 -7.246 1.00 89.69 87 GLU A N 1
ATOM 681 C CA . GLU A 1 87 ? 12.629 -7.083 -8.481 1.00 89.69 87 GLU A CA 1
ATOM 682 C C . GLU A 1 87 ? 11.762 -6.601 -9.653 1.00 89.69 87 GLU A C 1
ATOM 684 O O . GLU A 1 87 ? 12.289 -6.242 -10.711 1.00 89.69 87 GLU A O 1
ATOM 689 N N . ALA A 1 88 ? 10.448 -6.486 -9.440 1.00 88.12 88 ALA A N 1
ATOM 690 C CA . ALA A 1 88 ? 9.512 -5.974 -10.434 1.00 88.12 88 ALA A CA 1
ATOM 691 C C . ALA A 1 88 ? 9.837 -4.530 -10.848 1.00 88.12 88 ALA A C 1
ATOM 693 O O . ALA A 1 88 ? 9.760 -4.202 -12.032 1.00 88.12 88 ALA A O 1
ATOM 694 N N . MET A 1 89 ? 10.248 -3.664 -9.912 1.00 84.06 89 MET A N 1
ATOM 695 C CA . MET A 1 89 ? 10.671 -2.292 -10.222 1.00 84.06 89 MET A CA 1
ATOM 696 C C . MET A 1 89 ? 11.910 -2.255 -11.124 1.00 84.06 89 MET A C 1
ATOM 698 O O . MET A 1 89 ? 11.946 -1.465 -12.066 1.00 84.06 89 MET A O 1
ATOM 702 N N . PHE A 1 90 ? 12.904 -3.113 -10.883 1.00 84.31 90 PHE A N 1
ATOM 703 C CA . PHE A 1 90 ? 14.114 -3.185 -11.714 1.00 84.31 90 PHE A CA 1
ATOM 704 C C . PHE A 1 90 ? 13.902 -3.886 -13.059 1.00 84.31 90 PHE A C 1
ATOM 706 O O . PHE A 1 90 ? 14.674 -3.659 -13.997 1.00 84.31 90 PHE A O 1
ATOM 713 N N . ALA A 1 91 ? 12.870 -4.722 -13.174 1.00 81.44 91 ALA A N 1
ATOM 714 C CA . ALA A 1 91 ? 12.464 -5.322 -14.439 1.00 81.44 91 ALA A CA 1
ATOM 715 C C . ALA A 1 91 ? 11.792 -4.310 -15.385 1.00 81.44 91 ALA A C 1
ATOM 717 O O . ALA A 1 91 ? 11.808 -4.507 -16.601 1.00 81.44 91 ALA A O 1
ATOM 718 N N . GLN A 1 92 ? 11.221 -3.216 -14.865 1.00 74.31 92 GLN A N 1
ATOM 719 C CA . GLN A 1 92 ? 10.617 -2.184 -15.707 1.00 74.31 92 GLN A CA 1
ATOM 720 C C . GLN A 1 92 ? 11.667 -1.432 -16.532 1.00 74.31 92 GLN A C 1
ATOM 722 O O . GLN A 1 92 ? 12.782 -1.180 -16.085 1.00 74.31 92 GLN A O 1
ATOM 727 N N . ASN A 1 93 ? 11.281 -1.043 -17.750 1.00 63.50 93 ASN A N 1
ATOM 728 C CA . ASN A 1 93 ? 12.141 -0.323 -18.698 1.00 63.50 93 ASN A CA 1
ATOM 729 C C . ASN A 1 93 ? 12.425 1.137 -18.292 1.00 63.50 93 ASN A C 1
ATOM 731 O O . ASN A 1 93 ? 13.262 1.789 -18.902 1.00 63.50 93 ASN A O 1
ATOM 735 N N . ASP A 1 94 ? 11.745 1.650 -17.266 1.00 65.50 94 ASP A N 1
ATOM 736 C CA . ASP A 1 94 ? 11.875 3.023 -16.759 1.00 65.50 94 ASP A CA 1
ATOM 737 C C . ASP A 1 94 ? 12.990 3.104 -15.697 1.00 65.50 94 ASP A C 1
ATOM 739 O O . ASP A 1 94 ? 12.802 3.535 -14.556 1.00 65.50 94 ASP A O 1
ATOM 743 N N . LYS A 1 95 ? 14.162 2.567 -16.044 1.00 65.81 95 LYS A N 1
ATOM 744 C CA . LYS A 1 95 ? 15.302 2.445 -15.135 1.00 65.81 95 LYS A CA 1
ATOM 745 C C . LYS A 1 95 ? 15.968 3.807 -14.979 1.00 65.81 95 LYS A C 1
ATOM 747 O O . LYS A 1 95 ? 16.853 4.173 -15.743 1.00 65.81 95 LYS A O 1
ATOM 752 N N . THR A 1 96 ? 15.601 4.548 -13.937 1.00 65.50 96 THR A N 1
ATOM 753 C CA . THR A 1 96 ? 16.221 5.850 -13.617 1.00 65.50 96 THR A CA 1
ATOM 754 C C . THR A 1 96 ? 17.733 5.740 -13.362 1.00 65.50 96 THR A C 1
ATOM 756 O O . THR A 1 96 ? 18.459 6.717 -13.508 1.00 65.50 96 THR A O 1
ATOM 759 N N . MET A 1 97 ? 18.204 4.542 -12.997 1.00 68.38 97 MET A N 1
ATOM 760 C CA . MET A 1 97 ? 19.612 4.221 -12.745 1.00 68.38 97 MET A CA 1
ATOM 761 C C . MET A 1 97 ? 20.271 3.439 -13.892 1.00 68.38 97 MET A C 1
ATOM 763 O O . MET A 1 97 ? 21.359 2.897 -13.699 1.00 68.38 97 MET A O 1
ATOM 767 N N . ASP A 1 98 ? 19.640 3.352 -15.069 1.00 70.69 98 ASP A N 1
ATOM 768 C CA . ASP A 1 98 ? 20.311 2.809 -16.249 1.00 70.69 98 ASP A CA 1
ATOM 769 C C . ASP A 1 98 ? 21.348 3.817 -16.737 1.00 70.69 98 ASP A C 1
ATOM 771 O O . ASP A 1 98 ? 21.072 4.781 -17.456 1.00 70.69 98 ASP A O 1
ATOM 775 N N . VAL A 1 99 ? 22.575 3.613 -16.269 1.00 71.44 99 VAL A N 1
ATOM 776 C CA . VAL A 1 99 ? 23.749 4.242 -16.849 1.00 71.44 99 VAL A CA 1
ATOM 777 C C . VAL A 1 99 ? 23.937 3.551 -18.190 1.00 71.44 99 VAL A C 1
ATOM 779 O O . VAL A 1 99 ? 24.624 2.534 -18.270 1.00 71.44 99 VAL A O 1
ATOM 782 N N . GLY A 1 100 ? 23.277 4.084 -19.223 1.00 75.25 100 GLY A N 1
ATOM 783 C CA . GLY A 1 100 ? 23.430 3.607 -20.595 1.00 75.25 100 GLY A CA 1
ATOM 784 C C . GLY A 1 100 ? 24.906 3.477 -20.984 1.00 75.25 100 GLY A C 1
ATOM 785 O O . GLY A 1 100 ? 25.781 4.002 -20.292 1.00 75.25 100 GLY A O 1
ATOM 786 N N . GLU A 1 101 ? 25.180 2.775 -22.088 1.00 79.69 101 GLU A N 1
ATOM 787 C CA . GLU A 1 101 ? 26.531 2.398 -22.535 1.00 79.69 101 GLU A CA 1
ATOM 788 C C . GLU A 1 101 ? 27.584 3.458 -22.170 1.00 79.69 101 GLU A C 1
ATOM 790 O O . GLU A 1 101 ? 27.509 4.618 -22.603 1.00 79.69 101 GLU A O 1
ATOM 795 N N . ARG A 1 102 ? 28.553 3.072 -21.324 1.00 81.62 102 ARG A N 1
ATOM 796 C CA . ARG A 1 102 ? 29.595 3.989 -20.858 1.00 81.62 102 ARG A CA 1
ATOM 797 C C . ARG A 1 102 ? 30.230 4.634 -22.084 1.00 81.62 102 ARG A C 1
ATOM 799 O O . ARG A 1 102 ? 30.796 3.939 -22.926 1.00 81.62 102 ARG A O 1
ATOM 806 N N . ARG A 1 103 ? 30.151 5.967 -22.178 1.00 84.88 103 ARG A N 1
ATOM 807 C CA . ARG A 1 103 ? 30.739 6.701 -23.307 1.00 84.88 103 ARG A CA 1
ATOM 808 C C . ARG A 1 103 ? 32.193 6.269 -23.478 1.00 84.88 103 ARG A C 1
ATOM 810 O O . ARG A 1 103 ? 32.950 6.265 -22.502 1.00 84.88 103 ARG A O 1
ATOM 817 N N . LYS A 1 104 ? 32.569 5.902 -24.707 1.00 86.56 104 LYS A N 1
ATOM 818 C CA . LYS A 1 104 ? 33.948 5.519 -25.018 1.00 86.56 104 LYS A CA 1
ATOM 819 C C . LYS A 1 104 ? 34.899 6.644 -24.583 1.00 86.56 104 LYS A C 1
ATOM 821 O O . LYS A 1 104 ? 34.627 7.806 -24.900 1.00 86.56 104 LYS A O 1
ATOM 826 N N . PRO A 1 105 ? 35.986 6.332 -23.852 1.00 89.94 105 PRO A N 1
ATOM 827 C CA . PRO A 1 105 ? 37.038 7.302 -23.589 1.00 89.94 105 PRO A CA 1
ATOM 828 C C . PRO A 1 105 ? 37.588 7.827 -24.913 1.00 89.94 105 PRO A C 1
ATOM 830 O O . PRO A 1 105 ? 37.815 7.045 -25.834 1.00 89.94 105 PRO A O 1
ATOM 833 N N . ARG A 1 106 ? 37.796 9.141 -25.002 1.00 89.00 106 ARG A N 1
ATOM 834 C CA . ARG A 1 106 ? 38.419 9.759 -26.172 1.00 89.00 106 ARG A CA 1
ATOM 835 C C . ARG A 1 106 ? 39.890 9.331 -26.214 1.00 89.00 106 ARG A C 1
ATOM 837 O O . ARG A 1 106 ? 40.603 9.496 -25.225 1.00 89.00 106 ARG A O 1
ATOM 844 N N . THR A 1 107 ? 40.321 8.752 -27.323 1.00 89.94 107 THR A N 1
ATOM 845 C CA . THR A 1 107 ? 41.669 8.200 -27.528 1.00 89.94 107 THR A CA 1
ATOM 846 C C . THR A 1 107 ? 42.490 9.091 -28.456 1.00 89.94 107 THR A C 1
ATOM 848 O O . THR A 1 107 ? 41.956 9.995 -29.094 1.00 89.94 107 THR A O 1
ATOM 851 N N . THR A 1 108 ? 43.804 8.867 -28.525 1.00 86.94 108 THR A N 1
ATOM 852 C CA . THR A 1 108 ? 44.706 9.559 -29.464 1.00 86.94 108 THR A CA 1
ATOM 853 C C . THR A 1 108 ? 44.303 9.367 -30.928 1.00 86.94 108 THR A C 1
ATOM 855 O O . THR A 1 108 ? 44.493 10.288 -31.718 1.00 86.94 108 THR A O 1
ATOM 858 N N . ASP A 1 109 ? 43.685 8.233 -31.273 1.00 84.31 109 ASP A N 1
ATOM 859 C CA . ASP A 1 109 ? 43.165 7.960 -32.618 1.00 84.31 109 ASP A CA 1
ATOM 860 C C . ASP A 1 109 ? 42.055 8.944 -33.037 1.00 84.31 109 ASP A C 1
ATOM 862 O O . ASP A 1 109 ? 41.958 9.296 -34.209 1.00 84.31 109 ASP A O 1
ATOM 866 N N . ASP A 1 110 ? 41.289 9.500 -32.084 1.00 85.50 110 ASP A N 1
ATOM 867 C CA . ASP A 1 110 ? 40.253 10.520 -32.343 1.00 85.50 110 ASP A CA 1
ATOM 868 C C . ASP A 1 110 ? 40.828 11.905 -32.722 1.00 85.50 110 ASP A C 1
ATOM 870 O O . ASP A 1 110 ? 40.068 12.861 -32.927 1.00 85.50 110 ASP A O 1
ATOM 874 N N . TYR A 1 111 ? 42.159 12.051 -32.733 1.00 83.62 111 TYR A N 1
ATOM 875 C CA . TYR A 1 111 ? 42.882 13.279 -33.089 1.00 83.62 111 TYR A CA 1
ATOM 876 C C . TYR A 1 111 ? 43.785 13.124 -34.322 1.00 83.62 111 TYR A C 1
ATOM 878 O O . TYR A 1 111 ? 44.353 14.119 -34.767 1.00 83.62 111 TYR A O 1
ATOM 886 N N . MET A 1 112 ? 43.956 11.908 -34.853 1.00 86.81 112 MET A N 1
ATOM 887 C CA . MET A 1 112 ? 44.847 11.632 -35.991 1.00 86.81 112 MET A CA 1
ATOM 888 C C . MET A 1 112 ? 44.124 11.564 -37.346 1.00 86.81 112 MET A C 1
ATOM 890 O O . MET A 1 112 ? 44.725 11.122 -38.323 1.00 86.81 112 MET A O 1
ATOM 894 N N . ASN A 1 113 ? 42.866 12.014 -37.416 1.00 65.19 113 ASN A N 1
ATOM 895 C CA . ASN A 1 113 ? 42.054 12.001 -38.632 1.00 65.19 113 ASN A CA 1
ATOM 896 C C . ASN A 1 113 ? 41.446 13.374 -38.928 1.00 65.19 113 ASN A C 1
ATOM 898 O O . ASN A 1 113 ? 40.722 13.892 -38.047 1.00 65.19 113 ASN A O 1
#

Radius of gyration: 30.9 Å; chains: 1; bounding box: 90×38×78 Å

Secondary structure (DSSP, 8-state):
-----------------PPPP-S--SGGGGS-------PEEEPTTT--EEEEHHHHHHHHHHHTTSGGG-SHHHHHGGGS-HHHHHHHHHHSS--TT---SPPPPP-GGGG--

Foldseek 3Di:
DDDDDDPPDDDDDDDDDDDDPPDDPDPCVPPDDDPDDFDFQAAPPPGDGAHTPVVLVVVLVVCCPPPVPVPPLNSSLSSHHPVVSVVSVVPDPPPPPPPDDDPDPDDPVVVPD

pLDDT: mean 79.85, std 15.36, range [38.94, 95.12]

Sequence (113 aa):
MPVCNVEFAQLHVQRSYYFEPQFNLTDSAMAAELVVEDTPFSCTECGKPFGSTRSIEKVISKLSDHSMFQQSARTDMLKMCEDCRVEAMFAQNDKTMDVGERRKPRTTDDYMN